Protein AF-A0A5C6X7T2-F1 (afdb_monomer)

Structure (mmCIF, N/CA/C/O backbone):
data_AF-A0A5C6X7T2-F1
#
_entry.id   AF-A0A5C6X7T2-F1
#
loop_
_atom_site.group_PDB
_atom_site.id
_atom_site.type_symbol
_atom_site.label_atom_id
_atom_site.label_alt_id
_atom_site.label_comp_id
_atom_site.label_asym_id
_atom_site.label_entity_id
_atom_site.label_seq_id
_atom_site.pdbx_PDB_ins_code
_atom_site.Cartn_x
_atom_site.Cartn_y
_atom_site.Cartn_z
_atom_site.occupancy
_atom_site.B_iso_or_equiv
_atom_site.auth_seq_id
_atom_site.auth_comp_id
_atom_site.auth_asym_id
_atom_site.auth_atom_id
_atom_site.pdbx_PDB_model_num
ATOM 1 N N . MET A 1 1 ? -7.415 11.529 7.443 1.00 86.50 1 MET A N 1
ATOM 2 C CA . MET A 1 1 ? -7.607 10.687 8.650 1.00 86.50 1 MET A CA 1
ATOM 3 C C . MET A 1 1 ? -9.055 10.218 8.718 1.00 86.50 1 MET A C 1
ATOM 5 O O . MET A 1 1 ? -9.922 10.957 8.270 1.00 86.50 1 MET A O 1
ATOM 9 N N . GLN A 1 2 ? -9.311 9.021 9.249 1.00 94.19 2 GLN A N 1
ATOM 10 C CA . GLN A 1 2 ? -10.644 8.425 9.432 1.00 94.19 2 GLN A CA 1
ATOM 11 C C . GLN A 1 2 ? -10.778 7.821 10.838 1.00 94.19 2 GLN A C 1
ATOM 13 O O . GLN A 1 2 ? -9.769 7.458 11.446 1.00 94.19 2 GLN A O 1
ATOM 18 N N . VAL A 1 3 ? -12.000 7.704 11.359 1.00 96.19 3 VAL A N 1
ATOM 19 C CA . VAL A 1 3 ? -12.263 7.043 12.647 1.00 96.19 3 VAL A CA 1
ATOM 20 C C . VAL A 1 3 ? -12.183 5.530 12.451 1.00 96.19 3 VAL A C 1
ATOM 22 O O . VAL A 1 3 ? -12.926 4.968 11.655 1.00 96.19 3 VAL A O 1
ATOM 25 N N . ALA A 1 4 ? -11.265 4.879 13.164 1.00 94.69 4 ALA A N 1
ATOM 26 C CA . ALA A 1 4 ? -11.130 3.423 13.178 1.00 94.69 4 ALA A CA 1
ATOM 27 C C . ALA A 1 4 ? -11.993 2.785 14.276 1.00 94.69 4 ALA A C 1
ATOM 29 O O . ALA A 1 4 ? -12.441 1.651 14.140 1.00 94.69 4 ALA A O 1
ATOM 30 N N . PHE A 1 5 ? -12.209 3.514 15.373 1.00 97.19 5 PHE A N 1
ATOM 31 C CA . PHE A 1 5 ? -13.032 3.087 16.496 1.00 97.19 5 PHE A CA 1
ATOM 32 C C . PHE A 1 5 ? -13.524 4.308 17.272 1.00 97.19 5 PHE A C 1
ATOM 34 O O . PHE A 1 5 ? -12.757 5.243 17.506 1.00 97.19 5 PHE A O 1
ATOM 41 N N . GLU A 1 6 ? -14.775 4.276 17.715 1.00 97.75 6 GLU A N 1
ATOM 42 C CA . GLU A 1 6 ? -15.353 5.284 18.598 1.00 97.75 6 GLU A CA 1
ATOM 43 C C . GLU A 1 6 ? -16.126 4.589 19.719 1.00 97.75 6 GLU A C 1
ATOM 45 O O . GLU A 1 6 ? -17.058 3.824 19.472 1.00 97.75 6 GLU A O 1
ATOM 50 N N . GLY A 1 7 ? -15.696 4.825 20.955 1.00 97.38 7 GLY A N 1
ATOM 51 C CA . GLY A 1 7 ? -16.330 4.332 22.170 1.00 97.38 7 GLY A CA 1
ATOM 52 C C . GLY A 1 7 ? -16.532 5.457 23.180 1.00 97.38 7 GLY A C 1
ATOM 53 O O . GLY A 1 7 ? -16.094 6.584 22.976 1.00 97.38 7 GLY A O 1
ATOM 54 N N . GLU A 1 8 ? -17.162 5.136 24.308 1.00 96.94 8 GLU A N 1
ATOM 55 C CA . GLU A 1 8 ? -17.578 6.125 25.316 1.00 96.94 8 GLU A CA 1
ATOM 56 C C . GLU A 1 8 ? -16.421 6.970 25.883 1.00 96.94 8 GLU A C 1
ATOM 58 O O . GLU A 1 8 ? -16.595 8.154 26.155 1.00 96.94 8 GLU A O 1
ATOM 63 N N . ALA A 1 9 ? -15.230 6.378 26.033 1.00 97.50 9 ALA A N 1
ATOM 64 C CA . ALA A 1 9 ? -14.054 7.036 26.611 1.00 97.50 9 ALA A CA 1
ATOM 65 C C . ALA A 1 9 ? -12.851 7.139 25.652 1.00 97.50 9 ALA A C 1
ATOM 67 O O . ALA A 1 9 ? -11.811 7.676 26.036 1.00 97.50 9 ALA A O 1
ATOM 68 N N . LEU A 1 10 ? -12.948 6.590 24.434 1.00 97.50 10 LEU A N 1
ATOM 69 C CA . LEU A 1 10 ? -11.817 6.474 23.512 1.00 97.50 10 LEU A CA 1
ATOM 70 C C . LEU A 1 10 ? -12.264 6.571 22.053 1.00 97.50 10 LEU A C 1
ATOM 72 O O . LEU A 1 10 ? -13.096 5.786 21.602 1.00 97.50 10 LEU A O 1
ATOM 76 N N . THR A 1 11 ? -11.601 7.444 21.299 1.00 97.94 11 THR A N 1
ATOM 77 C CA . THR A 1 11 ? -11.696 7.505 19.837 1.00 97.94 11 THR A CA 1
ATOM 78 C C . THR A 1 11 ? -10.328 7.207 19.239 1.00 97.94 11 THR A C 1
ATOM 80 O O . THR A 1 11 ? -9.344 7.877 19.555 1.00 97.94 11 THR A O 1
ATOM 83 N N . LEU A 1 12 ? -10.257 6.206 18.362 1.00 97.62 12 LEU A N 1
ATOM 84 C CA . LEU A 1 12 ? -9.062 5.879 17.592 1.00 97.62 12 LEU A CA 1
ATOM 85 C C . LEU A 1 12 ? -9.242 6.368 16.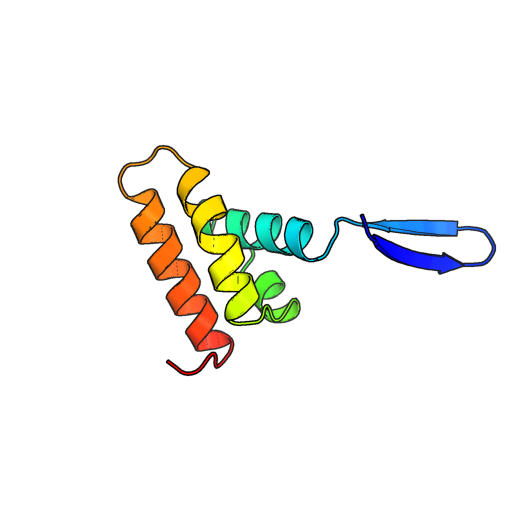161 1.00 97.62 12 LEU A C 1
ATOM 87 O O . LEU A 1 12 ? -10.257 6.099 15.516 1.00 97.62 12 LEU A O 1
ATOM 91 N N . THR A 1 13 ? -8.228 7.052 15.647 1.00 97.44 13 THR A N 1
ATOM 92 C CA . THR A 1 13 ? -8.185 7.500 14.256 1.00 97.44 13 THR A CA 1
ATOM 93 C C . THR A 1 13 ? -6.993 6.883 13.544 1.00 97.44 13 THR A C 1
ATOM 95 O O . THR A 1 13 ? -5.981 6.553 14.157 1.00 97.44 13 THR A O 1
ATOM 98 N N . THR A 1 14 ? -7.133 6.703 12.237 1.00 95.31 14 THR A N 1
ATOM 99 C CA . THR A 1 14 ? -6.090 6.181 11.354 1.00 95.31 14 THR A CA 1
ATOM 100 C C . THR A 1 14 ? -5.989 7.033 10.088 1.00 95.31 14 THR A C 1
ATOM 102 O O . THR A 1 14 ? -6.758 7.983 9.887 1.00 95.31 14 THR A O 1
ATOM 105 N N . LEU A 1 15 ? -5.016 6.726 9.235 1.00 96.44 15 LEU A N 1
ATOM 106 C CA . LEU A 1 15 ? -4.892 7.303 7.899 1.00 96.44 15 LEU A CA 1
ATOM 107 C C . LEU A 1 15 ? -6.178 7.096 7.095 1.00 96.44 15 LEU A C 1
ATOM 109 O O . LEU A 1 15 ? -6.895 6.121 7.303 1.00 96.44 15 LEU A O 1
ATOM 113 N N . GLY A 1 16 ? -6.488 8.022 6.183 1.00 96.88 16 GLY A N 1
ATOM 114 C CA . GLY A 1 16 ? -7.592 7.804 5.242 1.00 96.88 16 GLY A CA 1
ATOM 115 C C . GLY A 1 16 ? -7.300 6.607 4.330 1.00 96.88 16 GLY A C 1
ATOM 116 O O . GLY A 1 16 ? -6.150 6.189 4.223 1.00 96.88 16 GLY A O 1
ATOM 117 N N . ARG A 1 17 ? -8.324 6.060 3.662 1.00 96.31 17 ARG A N 1
ATOM 118 C CA . ARG A 1 17 ? -8.167 4.875 2.799 1.00 96.31 17 ARG A CA 1
ATOM 119 C C . ARG A 1 17 ? -7.058 5.049 1.755 1.00 96.31 17 ARG A C 1
ATOM 121 O O . ARG A 1 17 ? -6.180 4.198 1.685 1.00 96.31 17 ARG A O 1
ATOM 128 N N . ALA A 1 18 ? -7.053 6.169 1.032 1.00 97.31 18 ALA A N 1
ATOM 129 C CA . ALA A 1 18 ? -6.037 6.459 0.020 1.00 97.31 18 ALA A CA 1
ATOM 130 C C . ALA A 1 18 ? -4.614 6.520 0.606 1.00 97.31 18 ALA A C 1
ATOM 132 O O . ALA A 1 18 ? -3.697 5.917 0.055 1.00 97.31 18 ALA A O 1
ATOM 133 N N . ASP A 1 19 ? -4.432 7.201 1.740 1.00 97.56 19 ASP A N 1
ATOM 134 C CA . ASP A 1 19 ? -3.124 7.322 2.395 1.00 97.56 19 ASP A CA 1
ATOM 135 C C . ASP A 1 19 ? -2.631 5.962 2.914 1.00 97.56 19 ASP A C 1
ATOM 137 O O . ASP A 1 19 ? -1.481 5.592 2.691 1.00 97.56 19 ASP A O 1
ATOM 141 N N . LEU A 1 20 ? -3.516 5.190 3.559 1.00 97.25 20 LEU A N 1
ATOM 142 C CA . LEU A 1 20 ? -3.199 3.858 4.076 1.00 97.25 20 LEU A CA 1
ATOM 143 C C . LEU A 1 20 ? -2.812 2.896 2.945 1.00 97.25 20 LEU A C 1
ATOM 145 O O . LEU A 1 20 ? -1.812 2.189 3.062 1.00 97.25 20 LEU A O 1
ATOM 149 N N . LEU A 1 21 ? -3.581 2.889 1.850 1.00 98.00 21 LEU A N 1
ATOM 150 C CA . LEU A 1 21 ? -3.286 2.079 0.670 1.00 98.00 21 LEU A CA 1
ATOM 151 C C . LEU A 1 21 ? -1.925 2.444 0.079 1.00 98.00 21 LEU A C 1
ATOM 153 O O . LEU A 1 21 ? -1.110 1.556 -0.141 1.00 98.00 21 LEU A O 1
ATOM 157 N N . LYS A 1 22 ? -1.642 3.737 -0.116 1.00 98.38 22 LYS A N 1
ATOM 158 C CA . LYS A 1 22 ? -0.356 4.202 -0.656 1.00 98.38 22 LYS A CA 1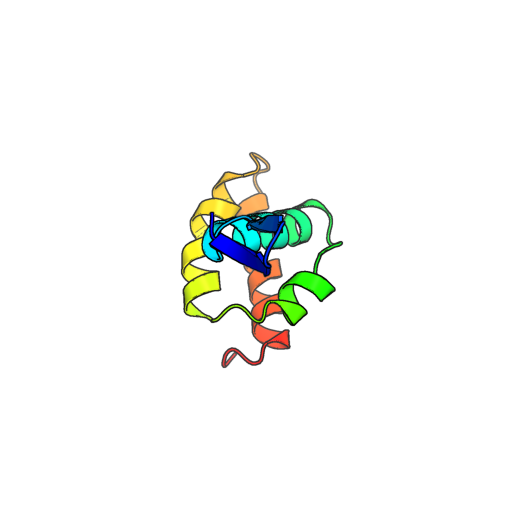
ATOM 159 C C . LYS A 1 22 ? 0.829 3.755 0.194 1.00 98.38 22 LYS A C 1
ATOM 161 O O . LYS A 1 22 ? 1.807 3.268 -0.364 1.00 98.38 22 LYS A O 1
ATOM 166 N N . THR A 1 23 ? 0.733 3.840 1.524 1.00 97.56 23 THR A N 1
ATOM 167 C CA . THR A 1 23 ? 1.790 3.340 2.419 1.00 97.56 23 THR A CA 1
ATOM 168 C C . THR A 1 23 ? 2.035 1.842 2.228 1.00 97.56 23 THR A C 1
ATOM 170 O O . THR A 1 23 ? 3.181 1.419 2.126 1.00 97.56 23 THR A O 1
ATOM 173 N N . LYS A 1 24 ? 0.972 1.037 2.133 1.00 98.38 24 LYS A N 1
ATOM 174 C CA . LYS A 1 24 ? 1.089 -0.420 1.974 1.00 98.38 24 LYS A CA 1
ATOM 175 C C . LYS A 1 24 ? 1.601 -0.837 0.602 1.00 98.38 24 LYS A C 1
ATOM 177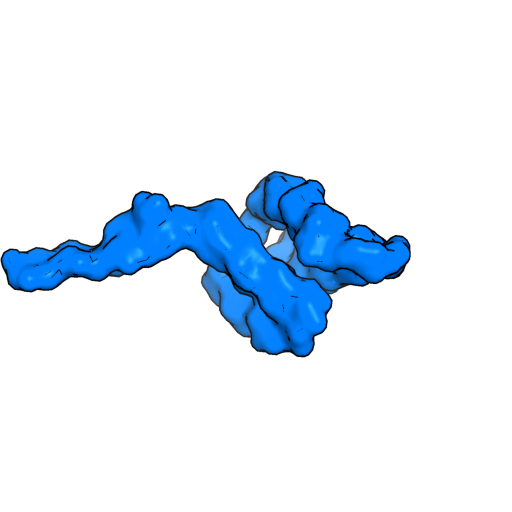 O O . LYS A 1 24 ? 2.470 -1.699 0.506 1.00 98.38 24 LYS A O 1
ATOM 182 N N . LEU A 1 25 ? 1.122 -0.183 -0.450 1.00 98.69 25 LEU A N 1
ATOM 183 C CA . LEU A 1 25 ? 1.599 -0.412 -1.809 1.00 98.69 25 LEU A CA 1
ATOM 184 C C . LEU A 1 25 ? 3.066 0.004 -1.970 1.00 98.69 25 LEU A C 1
ATOM 186 O O . LEU A 1 25 ? 3.809 -0.687 -2.664 1.00 98.69 25 LEU A O 1
ATOM 190 N N . PHE A 1 26 ? 3.501 1.082 -1.309 1.00 98.50 26 PHE A N 1
ATOM 191 C CA . PHE A 1 26 ? 4.904 1.491 -1.318 1.00 98.50 26 PHE A CA 1
ATOM 192 C C . PHE A 1 26 ? 5.802 0.433 -0.677 1.00 98.50 26 PHE A C 1
ATOM 194 O O . PHE A 1 26 ? 6.741 -0.006 -1.326 1.00 98.50 26 PHE A O 1
ATOM 201 N N . GLU A 1 27 ? 5.491 -0.042 0.532 1.00 98.31 27 GLU A N 1
ATOM 202 C CA . GLU A 1 27 ? 6.293 -1.084 1.201 1.00 98.31 27 GLU A CA 1
ATOM 203 C C . GLU A 1 27 ? 6.293 -2.411 0.422 1.00 98.31 27 GLU A C 1
ATOM 205 O O . GLU A 1 27 ? 7.304 -3.117 0.374 1.00 98.31 27 GLU A O 1
ATOM 210 N N . LEU A 1 28 ? 5.186 -2.740 -0.256 1.00 98.69 28 LEU A N 1
ATOM 211 C CA . LEU A 1 28 ? 5.146 -3.868 -1.186 1.00 98.69 28 LEU A CA 1
ATOM 212 C C . LEU A 1 28 ? 6.128 -3.671 -2.353 1.00 98.69 28 LEU A C 1
ATOM 214 O O . LEU A 1 28 ? 6.835 -4.613 -2.701 1.00 98.69 28 LEU A O 1
ATOM 218 N N . CYS A 1 29 ? 6.206 -2.473 -2.933 1.00 98.44 29 CYS A N 1
ATOM 219 C CA . CYS A 1 29 ? 7.154 -2.182 -4.009 1.00 98.44 29 CYS A CA 1
ATOM 220 C C . CYS A 1 29 ? 8.607 -2.115 -3.497 1.00 98.44 29 CYS A C 1
ATOM 222 O O . CYS A 1 29 ? 9.488 -2.700 -4.116 1.00 98.44 29 CYS A O 1
ATOM 224 N N . ASP A 1 30 ? 8.865 -1.444 -2.374 1.00 98.12 30 ASP A N 1
ATOM 225 C CA . ASP A 1 30 ? 10.211 -1.202 -1.832 1.00 98.12 30 ASP A CA 1
ATOM 226 C C . ASP A 1 30 ? 10.846 -2.491 -1.284 1.00 98.12 30 ASP A C 1
ATOM 228 O O . ASP A 1 30 ? 11.998 -2.812 -1.576 1.00 98.12 30 ASP A O 1
ATOM 232 N N . ARG A 1 31 ? 10.081 -3.270 -0.505 1.00 96.50 31 ARG A N 1
ATOM 233 C CA . ARG A 1 31 ? 10.613 -4.390 0.299 1.00 96.50 31 ARG A CA 1
ATOM 234 C C . ARG A 1 31 ? 9.951 -5.732 0.038 1.00 96.50 31 ARG A C 1
ATOM 236 O O . ARG A 1 31 ? 10.471 -6.755 0.482 1.00 96.50 31 ARG A O 1
ATOM 243 N N . GLY A 1 32 ? 8.805 -5.755 -0.640 1.00 95.69 32 GLY A N 1
ATOM 244 C CA . GLY A 1 32 ? 8.076 -6.990 -0.937 1.00 95.69 32 GLY A CA 1
ATOM 245 C C . GLY A 1 32 ? 7.340 -7.614 0.256 1.00 95.69 32 GLY A C 1
ATOM 246 O O . GLY A 1 32 ? 6.936 -8.773 0.169 1.00 95.69 32 GLY A O 1
ATOM 247 N N . THR A 1 33 ? 7.171 -6.904 1.378 1.00 94.94 33 THR A N 1
ATOM 248 C CA . THR A 1 33 ? 6.640 -7.482 2.631 1.00 94.94 33 THR A CA 1
ATOM 249 C C . THR A 1 33 ? 5.125 -7.371 2.791 1.00 94.94 33 THR A C 1
ATOM 251 O O . THR A 1 33 ? 4.516 -8.220 3.441 1.00 94.94 33 THR A O 1
ATOM 254 N N . ASP A 1 34 ? 4.493 -6.373 2.174 1.00 97.81 34 ASP A N 1
ATOM 255 C CA . ASP A 1 34 ? 3.122 -5.957 2.515 1.00 97.81 34 ASP A CA 1
ATOM 256 C C . ASP A 1 34 ? 2.043 -6.582 1.612 1.00 97.81 34 ASP A C 1
ATOM 258 O O . ASP A 1 34 ? 0.908 -6.106 1.546 1.00 97.81 34 ASP A O 1
ATOM 262 N N . LEU A 1 35 ? 2.360 -7.690 0.932 1.00 98.25 35 LEU A N 1
ATOM 263 C CA . LEU A 1 35 ? 1.427 -8.349 0.011 1.00 98.25 35 LEU A CA 1
ATOM 264 C C . LEU A 1 35 ? 0.139 -8.787 0.721 1.00 98.25 35 LEU A C 1
ATOM 266 O O . LEU A 1 35 ? -0.954 -8.548 0.214 1.00 98.25 35 LEU A O 1
ATOM 270 N N . ALA A 1 36 ? 0.255 -9.409 1.898 1.00 98.19 36 ALA A N 1
ATOM 271 C CA . ALA A 1 36 ? -0.906 -9.881 2.652 1.00 98.19 36 ALA A CA 1
ATOM 272 C C . ALA A 1 36 ? -1.831 -8.725 3.065 1.00 98.19 36 ALA A C 1
ATOM 274 O O . ALA A 1 36 ? -3.051 -8.848 2.957 1.00 98.19 36 ALA A O 1
ATOM 275 N N . ASP A 1 37 ? -1.252 -7.589 3.461 1.00 98.00 37 ASP A N 1
ATOM 276 C CA . ASP A 1 37 ? -2.001 -6.387 3.822 1.00 98.00 37 ASP A CA 1
ATOM 277 C C . ASP A 1 37 ? -2.694 -5.778 2.599 1.00 98.00 37 ASP A C 1
ATOM 279 O O . ASP A 1 37 ? -3.868 -5.422 2.673 1.00 98.00 37 ASP A O 1
ATOM 283 N N . CYS A 1 38 ? -2.014 -5.713 1.450 1.00 98.38 38 CYS A N 1
ATOM 284 C CA . CYS A 1 38 ? -2.611 -5.226 0.205 1.00 98.38 38 CYS A CA 1
ATOM 285 C C . CYS A 1 38 ? -3.792 -6.099 -0.244 1.00 98.38 38 CYS A C 1
ATOM 287 O O . CYS A 1 38 ? -4.819 -5.568 -0.662 1.00 98.38 38 CYS A O 1
ATOM 289 N N . ILE A 1 39 ? -3.684 -7.426 -0.106 1.00 98.31 39 ILE A N 1
ATOM 290 C CA . ILE A 1 39 ? -4.796 -8.347 -0.379 1.00 98.31 39 ILE A CA 1
ATOM 291 C C . ILE A 1 39 ? -5.945 -8.130 0.611 1.00 98.31 39 ILE A C 1
ATOM 293 O O . ILE A 1 39 ? -7.098 -8.044 0.197 1.00 98.31 39 ILE A O 1
ATOM 297 N N . ALA A 1 40 ? -5.648 -7.992 1.905 1.00 98.00 40 ALA A N 1
ATOM 298 C CA . ALA A 1 40 ? -6.663 -7.778 2.936 1.00 98.00 40 ALA A CA 1
ATOM 299 C C . ALA A 1 40 ? -7.404 -6.439 2.780 1.00 98.00 40 ALA A C 1
ATOM 301 O O . ALA A 1 40 ? -8.595 -6.354 3.075 1.00 98.00 40 ALA A O 1
ATOM 302 N N . LEU A 1 41 ? -6.718 -5.398 2.300 1.00 97.31 41 LEU A N 1
ATOM 303 C CA . LEU A 1 41 ? -7.317 -4.090 2.023 1.00 97.31 41 LEU A CA 1
ATOM 304 C C . LEU A 1 41 ? -8.195 -4.077 0.764 1.00 97.31 41 LEU A C 1
ATOM 306 O O . LEU A 1 41 ? -8.990 -3.140 0.614 1.00 97.31 41 LEU A O 1
ATOM 310 N N . ALA A 1 42 ? -8.048 -5.092 -0.099 1.00 98.00 42 ALA A N 1
ATOM 311 C CA . ALA A 1 42 ? -8.803 -5.302 -1.331 1.00 98.00 42 ALA A CA 1
ATOM 312 C C . ALA A 1 42 ? -9.025 -3.993 -2.117 1.00 98.00 42 ALA A C 1
ATOM 314 O O . ALA A 1 42 ? -10.171 -3.552 -2.267 1.00 98.00 42 ALA A O 1
ATOM 315 N N . PRO A 1 43 ? -7.948 -3.304 -2.548 1.00 98.19 43 PRO A N 1
ATOM 316 C CA . PRO A 1 43 ? -8.089 -2.093 -3.345 1.00 98.19 43 PRO A CA 1
ATOM 317 C C . PRO A 1 43 ? -8.818 -2.402 -4.652 1.00 98.19 43 PRO A C 1
ATOM 319 O O . PRO A 1 43 ? -8.633 -3.480 -5.222 1.00 98.19 43 PRO A O 1
ATOM 322 N N . THR A 1 44 ? -9.632 -1.468 -5.135 1.00 98.12 44 THR A N 1
ATOM 323 C CA . THR A 1 44 ? -10.245 -1.570 -6.465 1.00 98.12 44 THR A CA 1
ATOM 324 C C . THR A 1 44 ? -9.205 -1.331 -7.562 1.00 98.12 44 THR A C 1
ATOM 326 O O . THR A 1 44 ? -8.126 -0.798 -7.303 1.00 98.12 44 THR A O 1
ATOM 329 N N . ALA A 1 45 ? -9.526 -1.696 -8.807 1.00 97.75 45 ALA A N 1
ATOM 330 C CA . ALA A 1 45 ? -8.678 -1.362 -9.952 1.00 97.75 45 ALA A CA 1
ATOM 331 C C . ALA A 1 45 ? -8.431 0.156 -10.056 1.00 97.75 45 ALA A C 1
ATOM 333 O O . ALA A 1 45 ? -7.293 0.575 -10.237 1.00 97.75 45 ALA A O 1
ATOM 334 N N . GLU A 1 46 ? -9.473 0.965 -9.838 1.00 98.06 46 GLU A N 1
ATOM 335 C CA . GLU A 1 46 ? -9.389 2.430 -9.837 1.00 9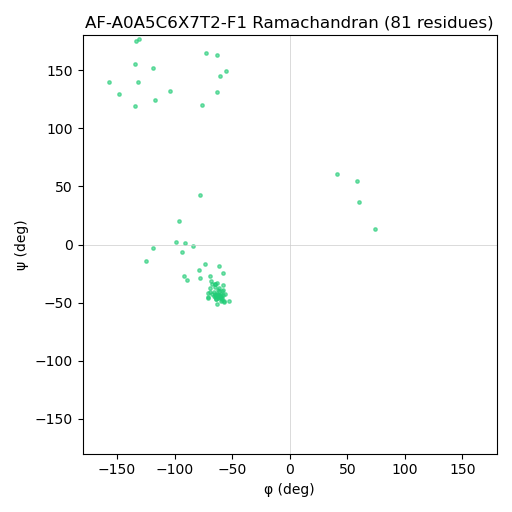8.06 46 GLU A CA 1
ATOM 336 C C . GLU A 1 46 ? -8.446 2.947 -8.744 1.00 98.06 46 GLU A C 1
ATOM 338 O O . GLU A 1 46 ? -7.590 3.779 -9.017 1.00 98.06 46 GLU A O 1
ATOM 343 N N . GLU A 1 47 ? -8.507 2.399 -7.528 1.00 98.50 47 GLU A N 1
ATOM 344 C CA . GLU A 1 47 ? -7.599 2.805 -6.446 1.00 98.50 47 GLU A CA 1
ATOM 345 C C . GL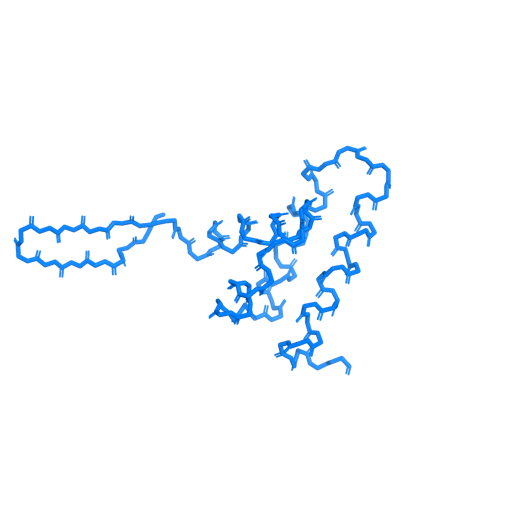U A 1 47 ? -6.135 2.453 -6.736 1.00 98.50 47 GLU A C 1
ATOM 347 O O . GLU A 1 47 ? -5.227 3.189 -6.341 1.00 98.50 47 GLU A O 1
ATOM 352 N N . LEU A 1 48 ? -5.888 1.337 -7.431 1.00 98.44 48 LEU A N 1
ATOM 353 C CA . LEU A 1 48 ? -4.546 0.971 -7.888 1.00 98.44 48 LEU A CA 1
ATOM 354 C C . LEU A 1 48 ? -4.056 1.921 -8.988 1.00 98.44 48 LEU A C 1
ATOM 356 O O . LEU A 1 48 ? -2.895 2.333 -8.957 1.00 98.44 48 LEU A O 1
ATOM 360 N N . ASP A 1 49 ? -4.933 2.299 -9.919 1.00 98.06 49 ASP A N 1
ATOM 361 C CA . ASP A 1 49 ? -4.629 3.251 -10.991 1.00 98.06 49 ASP A CA 1
ATOM 362 C C . ASP A 1 49 ? -4.353 4.658 -10.436 1.00 98.06 49 ASP A C 1
ATOM 364 O O . ASP A 1 49 ? -3.398 5.313 -10.852 1.00 98.06 49 ASP A O 1
ATOM 368 N N . GLU A 1 50 ? -5.120 5.107 -9.440 1.00 98.44 50 GLU A N 1
ATOM 369 C CA . GLU A 1 50 ? -4.913 6.386 -8.751 1.00 98.44 50 GLU A CA 1
ATOM 370 C C . GLU A 1 50 ? -3.623 6.416 -7.915 1.00 98.44 50 GLU A C 1
ATOM 372 O O . GLU A 1 50 ? -2.978 7.462 -7.782 1.00 98.44 50 GLU A O 1
ATOM 377 N N . ALA A 1 51 ? -3.235 5.285 -7.318 1.00 98.44 51 ALA A N 1
ATOM 378 C CA . ALA A 1 51 ? -2.026 5.191 -6.504 1.00 98.44 51 ALA A CA 1
ATOM 379 C C . ALA A 1 51 ? -0.745 5.098 -7.347 1.00 98.44 51 ALA A C 1
ATOM 381 O O . ALA A 1 51 ? 0.310 5.548 -6.894 1.00 98.44 51 ALA A O 1
ATOM 382 N N . GLN A 1 52 ? -0.824 4.535 -8.555 1.00 98.62 52 GLN A N 1
ATOM 383 C CA . GLN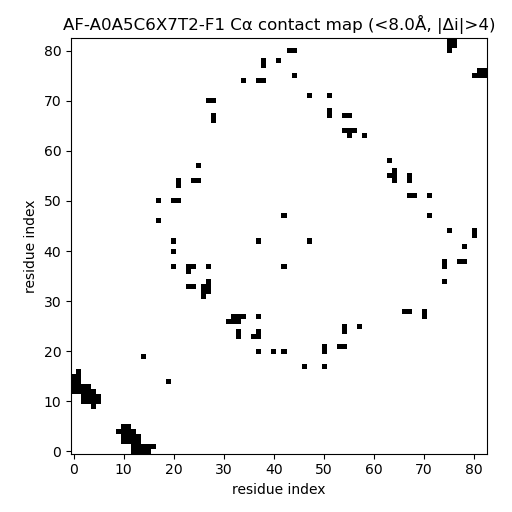 A 1 52 ? 0.343 4.218 -9.375 1.00 98.62 52 GLN A CA 1
ATOM 384 C C . GLN A 1 52 ? 1.250 5.425 -9.681 1.00 98.62 52 GLN A C 1
ATOM 386 O O . GLN A 1 52 ? 2.447 5.300 -9.425 1.00 98.62 52 GLN A O 1
ATOM 391 N N . PRO A 1 53 ? 0.759 6.594 -10.147 1.00 98.38 53 PRO A N 1
ATOM 392 C CA . PRO A 1 53 ? 1.632 7.737 -10.427 1.00 98.38 53 PRO A CA 1
ATOM 393 C C . PRO A 1 53 ? 2.412 8.186 -9.193 1.00 98.38 53 PRO A C 1
ATOM 395 O O . PRO A 1 53 ? 3.603 8.460 -9.273 1.00 98.38 53 PRO A O 1
ATOM 398 N N . TRP A 1 54 ? 1.754 8.186 -8.031 1.00 98.38 54 TRP A N 1
ATOM 399 C CA . TRP A 1 54 ? 2.411 8.527 -6.776 1.00 98.38 54 TRP A CA 1
ATOM 400 C C . TRP A 1 54 ? 3.501 7.507 -6.432 1.00 98.38 54 TRP A C 1
ATOM 402 O O . TRP A 1 54 ? 4.601 7.911 -6.073 1.00 98.38 54 TR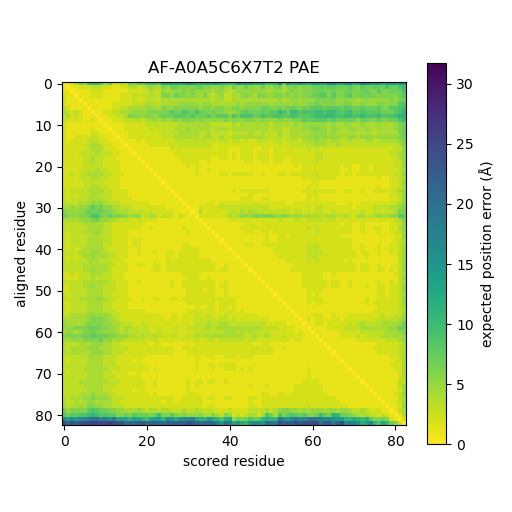P A O 1
ATOM 412 N N . LEU A 1 55 ? 3.238 6.205 -6.589 1.00 98.56 55 LEU A N 1
ATOM 413 C CA . LEU A 1 55 ? 4.224 5.148 -6.339 1.00 98.56 55 LEU A CA 1
ATOM 414 C C . LEU A 1 55 ? 5.447 5.276 -7.254 1.00 98.56 55 LEU A C 1
ATOM 416 O O . LEU A 1 55 ? 6.568 5.196 -6.762 1.00 98.56 55 LEU A O 1
ATOM 420 N N . GLU A 1 56 ? 5.246 5.519 -8.553 1.00 98.50 56 GLU A N 1
ATOM 421 C CA . GLU A 1 56 ? 6.322 5.648 -9.550 1.00 98.50 56 GLU A CA 1
ATOM 422 C C . GLU A 1 56 ? 7.286 6.819 -9.267 1.00 98.50 56 GLU A C 1
ATOM 424 O O . GLU A 1 56 ? 8.402 6.808 -9.779 1.00 98.50 56 GLU A O 1
ATOM 429 N N . GLU A 1 57 ? 6.891 7.794 -8.441 1.00 98.00 57 GLU A N 1
ATOM 430 C CA . GLU A 1 57 ? 7.702 8.960 -8.056 1.00 98.00 57 GLU A CA 1
ATOM 431 C C . GLU A 1 57 ? 8.498 8.773 -6.747 1.00 98.00 57 GLU A C 1
ATOM 433 O O . GLU A 1 57 ? 9.284 9.649 -6.385 1.00 98.00 57 GLU A O 1
ATOM 438 N N . GLN A 1 58 ? 8.301 7.670 -6.011 1.00 97.81 58 GLN A N 1
ATOM 439 C CA . GLN A 1 58 ? 8.862 7.528 -4.655 1.00 97.81 58 GLN A CA 1
ATOM 440 C C . GLN A 1 58 ? 10.348 7.151 -4.603 1.00 97.81 58 GLN A C 1
ATOM 442 O O . GLN A 1 58 ? 10.997 7.419 -3.592 1.00 97.81 58 GLN A O 1
ATOM 447 N N . ASP A 1 59 ? 10.900 6.562 -5.665 1.00 97.44 59 ASP A N 1
ATOM 448 C CA . ASP A 1 59 ? 12.309 6.167 -5.727 1.00 97.44 59 ASP A CA 1
ATOM 449 C C . ASP A 1 59 ? 12.955 6.645 -7.036 1.00 97.44 59 ASP A C 1
ATOM 451 O O . ASP A 1 59 ? 12.352 6.620 -8.110 1.00 97.44 59 ASP A O 1
ATOM 455 N N . ALA A 1 60 ? 14.200 7.116 -6.941 1.00 95.94 60 ALA A N 1
ATOM 456 C CA . ALA A 1 60 ? 14.950 7.684 -8.060 1.00 95.94 60 ALA A CA 1
ATOM 457 C C . ALA A 1 60 ? 15.656 6.627 -8.932 1.00 95.94 60 ALA A C 1
ATOM 459 O O . ALA A 1 60 ? 16.345 6.979 -9.896 1.00 95.94 60 ALA A O 1
ATOM 460 N N . HIS A 1 61 ? 15.546 5.342 -8.597 1.00 97.56 61 HIS A N 1
ATOM 461 C CA . HIS A 1 61 ? 16.156 4.265 -9.352 1.00 97.56 61 HIS A CA 1
ATOM 462 C C . HIS A 1 61 ? 15.563 4.204 -10.774 1.00 97.56 61 HIS A C 1
ATOM 464 O O . HIS A 1 61 ? 14.343 4.155 -10.928 1.00 97.56 61 HIS A O 1
ATOM 470 N N . PRO A 1 62 ? 16.383 4.126 -11.842 1.00 97.50 62 PRO A N 1
ATOM 471 C CA . PRO A 1 62 ? 15.892 4.195 -13.224 1.00 97.50 62 PRO A CA 1
ATOM 472 C C . PRO A 1 62 ? 14.852 3.135 -13.613 1.00 97.50 62 PRO A C 1
ATOM 474 O O . PRO A 1 62 ? 14.091 3.339 -14.551 1.00 97.50 62 PRO A O 1
ATOM 477 N N . GLN A 1 63 ? 14.841 1.993 -12.920 1.00 98.00 63 GLN A N 1
ATOM 478 C CA . GLN A 1 63 ? 13.902 0.887 -13.162 1.00 98.00 63 GLN A CA 1
ATOM 479 C C . GLN A 1 63 ? 12.714 0.878 -12.191 1.00 98.00 63 GLN A C 1
ATOM 481 O O . GLN A 1 63 ? 11.895 -0.036 -12.243 1.00 98.00 63 GLN A O 1
ATOM 486 N N . TRP A 1 64 ? 12.625 1.85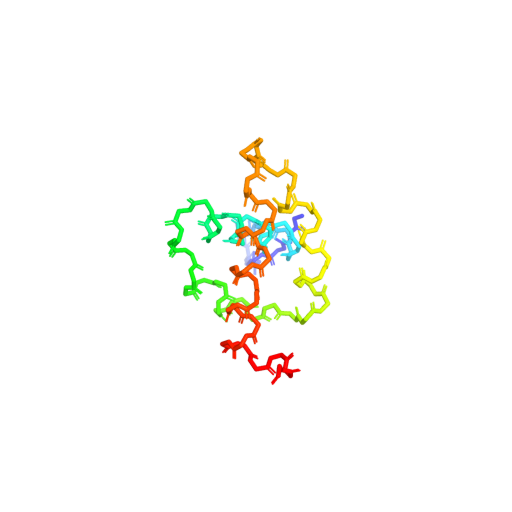7 -11.288 1.00 98.19 64 TRP A N 1
ATOM 487 C CA . TRP A 1 64 ? 11.600 1.886 -10.251 1.00 98.19 64 TRP A CA 1
ATOM 488 C C . TRP A 1 64 ? 10.188 1.893 -10.833 1.00 98.19 64 TRP A C 1
ATOM 490 O O . TRP A 1 64 ? 9.365 1.067 -10.451 1.00 98.19 64 TRP A O 1
ATOM 500 N N . SER A 1 65 ? 9.915 2.751 -11.819 1.00 98.38 65 SER A N 1
ATOM 501 C CA . SER A 1 65 ? 8.578 2.837 -12.414 1.00 98.38 65 SER A CA 1
ATOM 502 C C . SER A 1 65 ? 8.149 1.523 -13.079 1.00 98.38 65 SER A C 1
ATOM 504 O O . SER A 1 65 ? 6.994 1.117 -12.963 1.00 98.38 65 SER A O 1
ATOM 506 N N . ASP A 1 66 ? 9.075 0.814 -13.732 1.00 98.56 66 ASP A N 1
ATOM 507 C CA . ASP A 1 66 ? 8.784 -0.491 -14.336 1.00 98.56 66 ASP A CA 1
ATOM 508 C C . ASP A 1 66 ? 8.545 -1.571 -13.271 1.00 98.56 66 ASP A C 1
ATOM 510 O O . ASP A 1 66 ? 7.643 -2.398 -13.417 1.00 98.56 66 ASP A O 1
ATOM 514 N N . HIS A 1 67 ? 9.296 -1.529 -12.167 1.00 98.50 67 HIS A N 1
ATOM 515 C CA . HIS A 1 67 ? 9.095 -2.406 -11.012 1.00 98.50 67 HIS A CA 1
ATOM 516 C C . HIS A 1 67 ? 7.737 -2.181 -10.334 1.00 98.50 67 HIS A C 1
ATOM 518 O O . HIS A 1 67 ? 7.020 -3.147 -10.063 1.00 98.50 67 HIS A O 1
ATOM 524 N N . VAL A 1 68 ? 7.337 -0.923 -10.126 1.00 98.69 68 VAL A N 1
ATOM 525 C CA . VAL A 1 68 ? 6.009 -0.562 -9.604 1.00 98.69 68 VAL A CA 1
ATOM 526 C C . VAL A 1 68 ? 4.915 -1.136 -10.505 1.00 98.69 68 VAL A C 1
ATOM 528 O O . VAL A 1 68 ? 4.015 -1.820 -10.019 1.00 98.69 68 VAL A O 1
ATOM 531 N N . ARG A 1 69 ? 5.008 -0.943 -11.826 1.00 98.56 69 ARG A N 1
ATOM 532 C CA . ARG A 1 69 ? 4.028 -1.479 -12.790 1.00 98.56 69 ARG A CA 1
ATOM 533 C C . ARG A 1 69 ? 3.924 -2.998 -12.730 1.00 98.56 69 ARG A C 1
ATOM 535 O O . ARG A 1 69 ? 2.814 -3.525 -12.687 1.00 98.56 69 ARG A O 1
ATOM 542 N N . ALA A 1 70 ? 5.059 -3.696 -12.704 1.00 98.50 70 ALA A N 1
ATOM 543 C CA . ALA A 1 70 ? 5.093 -5.153 -12.607 1.00 98.50 70 ALA A CA 1
ATOM 544 C C . ALA A 1 70 ? 4.476 -5.651 -11.289 1.00 98.50 70 ALA A C 1
ATOM 546 O O . ALA A 1 70 ? 3.670 -6.583 -11.293 1.00 98.50 70 ALA A O 1
ATOM 547 N N . THR A 1 71 ? 4.793 -4.986 -10.177 1.00 98.56 71 THR A N 1
ATOM 548 C CA . THR A 1 71 ? 4.264 -5.307 -8.846 1.00 98.56 71 THR A CA 1
ATOM 549 C C . THR A 1 71 ? 2.752 -5.095 -8.777 1.00 98.56 71 THR A C 1
ATOM 551 O O . THR A 1 71 ? 2.019 -5.976 -8.329 1.00 98.56 71 THR A O 1
ATOM 554 N N . LEU A 1 72 ? 2.249 -3.962 -9.279 1.00 98.38 72 LEU A N 1
ATOM 555 C CA . LEU A 1 72 ? 0.811 -3.693 -9.311 1.00 98.38 72 LEU A CA 1
ATOM 556 C C . LEU A 1 72 ? 0.069 -4.608 -10.293 1.00 98.38 72 LEU A C 1
ATOM 558 O O . LEU A 1 72 ? -1.090 -4.932 -10.054 1.00 98.38 72 LEU A O 1
ATOM 562 N N . HIS A 1 73 ? 0.695 -5.039 -11.389 1.00 98.19 73 HIS A N 1
ATOM 563 C CA . HIS A 1 73 ? 0.113 -6.038 -12.287 1.00 98.19 73 HIS A CA 1
ATOM 564 C C . HIS A 1 73 ? -0.061 -7.397 -11.586 1.00 98.19 73 HIS A C 1
ATOM 566 O O . HIS A 1 73 ? -1.140 -7.984 -11.653 1.00 98.19 73 HIS A O 1
ATOM 572 N N . ASP A 1 74 ? 0.960 -7.883 -10.869 1.00 98.06 74 ASP A N 1
ATOM 573 C CA . ASP A 1 74 ? 0.849 -9.109 -10.060 1.00 98.06 74 ASP A CA 1
ATOM 574 C C . ASP A 1 74 ? -0.239 -8.975 -8.981 1.00 98.06 74 ASP A C 1
ATOM 576 O O . ASP A 1 74 ? -1.068 -9.872 -8.817 1.00 98.06 74 ASP A O 1
ATOM 580 N N . LEU A 1 75 ? -0.312 -7.827 -8.299 1.00 98.31 75 LEU A N 1
ATOM 581 C CA . LEU A 1 75 ? -1.359 -7.574 -7.311 1.00 98.31 75 LEU A CA 1
ATOM 582 C C . LEU A 1 75 ? -2.764 -7.565 -7.939 1.00 98.31 75 LEU A C 1
ATOM 584 O O . LEU A 1 75 ? -3.673 -8.185 -7.385 1.00 98.31 75 LEU A O 1
ATOM 588 N N . ARG A 1 76 ? -2.947 -6.928 -9.106 1.00 98.19 76 ARG A N 1
ATOM 589 C CA . ARG A 1 76 ? -4.222 -6.948 -9.847 1.00 98.19 76 ARG A CA 1
ATOM 590 C C . ARG A 1 76 ? -4.652 -8.380 -10.180 1.00 98.19 76 ARG A C 1
ATOM 592 O O . ARG A 1 76 ? -5.831 -8.690 -10.040 1.00 98.19 76 ARG A O 1
ATOM 599 N N . ALA A 1 77 ? -3.711 -9.258 -10.542 1.00 97.31 77 ALA A N 1
ATOM 600 C CA . ALA A 1 77 ? -4.008 -10.652 -10.880 1.00 97.31 77 ALA A CA 1
ATOM 601 C C . ALA A 1 77 ? -4.544 -11.410 -9.663 1.00 97.31 77 ALA A C 1
ATOM 603 O O . ALA A 1 77 ? -5.515 -12.156 -9.750 1.00 97.31 77 ALA A O 1
ATOM 604 N N . ARG A 1 78 ? -3.923 -11.190 -8.501 1.00 97.38 78 ARG A N 1
ATOM 605 C CA . ARG A 1 78 ? -4.319 -11.823 -7.235 1.00 97.38 78 ARG A CA 1
ATOM 606 C C . ARG A 1 78 ? -5.661 -11.323 -6.707 1.00 97.38 78 ARG A C 1
ATOM 608 O O . ARG A 1 78 ? -6.317 -12.050 -5.968 1.00 97.38 78 ARG A O 1
ATOM 615 N N . LEU A 1 79 ? -6.032 -10.094 -7.055 1.00 97.06 79 LEU A N 1
ATOM 616 C CA . LEU A 1 79 ? -7.295 -9.460 -6.678 1.00 97.06 79 LEU A CA 1
ATOM 617 C C . LEU A 1 79 ? -8.423 -9.689 -7.698 1.00 97.06 79 LEU A C 1
ATOM 619 O O . LEU A 1 79 ? -9.523 -9.193 -7.476 1.00 97.06 79 LEU A O 1
ATOM 623 N N . ASP A 1 80 ? -8.166 -10.436 -8.778 1.00 95.06 80 ASP A N 1
ATOM 624 C CA . ASP A 1 80 ? -9.129 -10.717 -9.852 1.00 95.06 80 ASP A CA 1
ATOM 625 C C . ASP A 1 80 ? -9.644 -9.454 -10.577 1.00 95.06 80 ASP A C 1
ATOM 627 O O . ASP A 1 80 ? -10.798 -9.361 -10.991 1.00 95.06 80 ASP A O 1
ATOM 631 N N . HIS A 1 81 ? -8.772 -8.456 -10.770 1.00 91.00 81 HIS A N 1
ATOM 632 C CA . HIS A 1 81 ? -9.102 -7.211 -11.486 1.00 91.00 81 HIS A CA 1
ATOM 633 C C . HIS A 1 81 ? -9.112 -7.359 -13.020 1.00 91.00 81 HIS A C 1
ATOM 635 O O . HIS A 1 81 ? -8.625 -6.482 -13.728 1.00 91.00 81 HIS A O 1
ATOM 641 N N . GLY A 1 82 ? -9.677 -8.455 -13.540 1.00 67.19 82 GLY A N 1
ATOM 642 C CA . GLY A 1 82 ? -9.977 -8.635 -14.968 1.00 67.19 82 GLY A CA 1
ATOM 643 C C . GLY A 1 82 ? -8.771 -8.522 -15.907 1.00 67.19 82 GLY A C 1
ATOM 644 O O . GLY A 1 82 ? -8.809 -7.722 -16.843 1.00 67.19 82 GLY A O 1
ATOM 645 N N . ILE A 1 83 ? -7.722 -9.311 -15.647 1.00 57.72 83 ILE A N 1
ATOM 646 C CA . ILE A 1 83 ? -6.518 -9.407 -16.497 1.00 57.72 83 ILE A CA 1
ATOM 647 C C . ILE A 1 83 ? -6.679 -10.485 -17.568 1.00 57.72 83 ILE A C 1
ATOM 649 O O . ILE 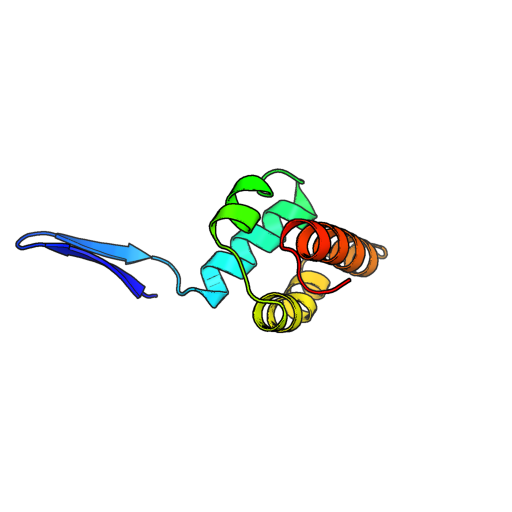A 1 83 ? -7.142 -11.594 -17.217 1.00 57.72 83 ILE A O 1
#

Radius of gyration: 14.39 Å; Cα contacts (8 Å, |Δi|>4): 79; chains: 1; bounding box: 34×22×43 Å

Foldseek 3Di:
DAFPDDDDVDTDDDDDLLVVLLVLLLCCLPPVDNLVVNVVSLDAPVSLVVSLVVSQPPDPPPCSSVSSVVSSVVSCVVSVNPD

Solvent-accessible surface area (backbone atoms only — not comparable to full-atom values): 4957 Å² total; per-residue (Å²): 104,39,82,75,42,80,55,99,90,50,74,43,72,40,66,29,71,70,59,46,48,46,56,37,54,41,43,29,63,77,70,61,72,29,56,68,59,50,59,73,64,59,70,50,68,65,56,52,61,69,39,44,68,62,55,42,68,73,52,90,54,93,58,39,45,61,48,41,53,53,49,52,50,55,50,36,60,78,68,65,62,80,124

Mean predicted aligned error: 2.91 Å

Sequence (83 aa):
MQVAFEGEALTLTTLGRADLLKTKLFELCDRGTDLADCIALAPTAEELDEAQPWLEEQDAHPQWSDHVRATLHDLRARLDHGI

pLDDT: mean 96.61, std 5.68, range [57.72, 98.69]

Nearest PDB structures (foldseek):
  2h80-assembly1_A  TM=4.668E-01  e=2.679E+00  Homo sapiens
  2j4g-assembly2_B  TM=2.825E-01  e=5.667E+00  Bacteroides thetaiotaomicron VPI-5482

Secondary structure (DSSP, 8-state):
-EEEEE-SS-EEEE--HHHHHHHHHHHHHHHS--HHHHHHH---HHHHHHHHHHHHTS---TTHHHHHHHHHHHHHHHTT---

Organism: NCBI:txid2600176